Protein AF-A0A660V0S5-F1 (afdb_monomer)

Mean predicted aligned error: 11.93 Å

Nearest PDB structures (foldseek):
  7s5k-assembly1_E  TM=9.923E-01  e=2.636E-01  Myxococcus xanthus
  7s5c-assembly1_E  TM=9.692E-01  e=2.329E-01  Myxococcus xanthus
  7s5c-assembly1_D  TM=9.550E-01  e=3.375E-01  Myxococcus xanthus
  7s5k-assembly1_F  TM=9.621E-01  e=5.201E-01  Myxococcus xanthus
  5n5f-assembly1_B  TM=7.620E-01  e=5.533E-01  Haliangium ochraceum

Foldseek 3Di:
DDDDDDVVSVLVVLLVVLVVLLVVLCVVLVVDPDPVSNVVSNVSSVVSVVVNVVSVVVVVDDDDPDDPDVVVVVVVCVVVVVDDDPPDDPVRVVVSVVVD

pLDDT: mean 82.73, std 14.96, range [53.16, 98.56]

Solvent-accessible surface area (backbone ato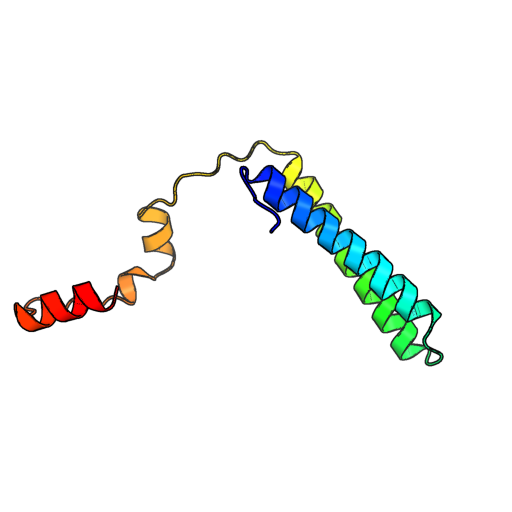ms only — not comparable to full-atom values): 5922 Å² total; per-residue (Å²): 130,92,82,71,89,47,72,64,51,50,51,53,50,50,43,49,51,28,51,52,47,25,54,50,25,50,51,50,29,71,72,48,86,50,68,70,61,20,50,50,25,46,51,52,22,53,50,28,53,52,51,32,52,50,54,54,55,53,71,72,51,92,74,78,84,69,74,91,47,71,64,64,44,49,77,68,46,58,56,74,74,56,82,74,67,99,76,69,48,73,72,53,51,53,53,52,63,70,74,102

Sequence (100 aa):
MVEFYTFEDVLDFAILQEKAAQEFYTKLSGEVLNEVVQLFYRTLAEEELVHEKKLRQLKRHPYELAEPDIEMLKDSGYLDAMPAAPDISLTQAVRYAIKK

Structure (mmCIF, N/CA/C/O backbone):
data_AF-A0A660V0S5-F1
#
_entry.id   AF-A0A660V0S5-F1
#
loop_
_atom_site.group_PDB
_atom_site.id
_atom_site.type_symbol
_atom_site.label_atom_id
_atom_site.label_alt_id
_atom_site.label_comp_id
_atom_site.label_asym_id
_atom_site.label_entity_id
_atom_site.label_seq_id
_atom_site.pdbx_PDB_ins_code
_atom_site.Cartn_x
_atom_site.Cartn_y
_atom_site.Cartn_z
_atom_site.occupancy
_atom_site.B_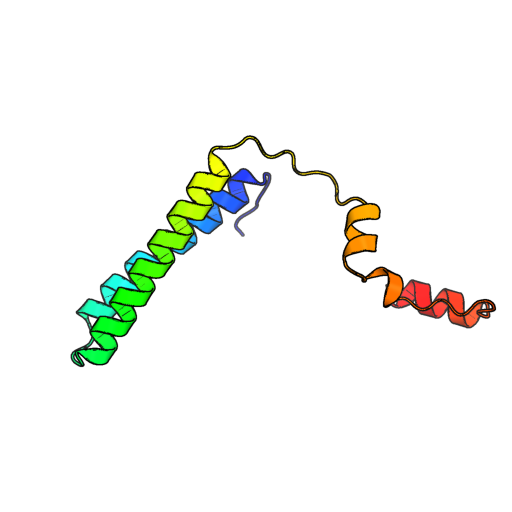iso_or_equiv
_atom_site.auth_seq_id
_atom_site.auth_comp_id
_atom_site.auth_asym_id
_atom_site.auth_atom_id
_atom_site.pdbx_PDB_model_num
ATOM 1 N N . MET A 1 1 ? 2.184 -18.915 -6.271 1.00 55.97 1 MET A N 1
ATOM 2 C CA . MET A 1 1 ? 3.021 -17.698 -6.266 1.00 55.97 1 MET A CA 1
ATOM 3 C C . MET A 1 1 ? 2.406 -16.772 -7.297 1.00 55.97 1 MET A C 1
ATOM 5 O O . MET A 1 1 ? 2.049 -17.279 -8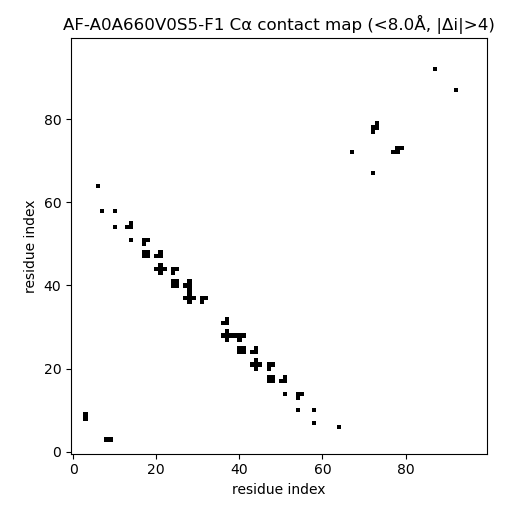.351 1.00 55.97 1 MET A O 1
ATOM 9 N N . VAL A 1 2 ? 2.166 -15.500 -6.977 1.00 68.69 2 VAL A N 1
ATOM 10 C CA . VAL A 1 2 ? 1.775 -14.531 -8.013 1.00 68.69 2 VAL A CA 1
ATOM 11 C C . VAL A 1 2 ? 3.054 -14.211 -8.777 1.00 68.69 2 VAL A C 1
ATOM 13 O O . VAL A 1 2 ? 4.029 -13.792 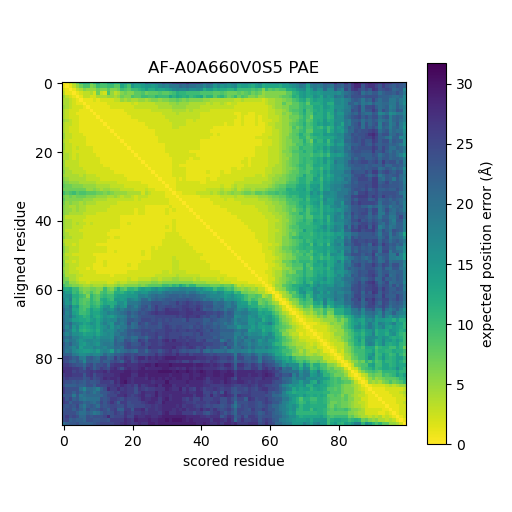-8.158 1.00 68.69 2 VAL A O 1
ATOM 16 N N . GLU A 1 3 ? 3.084 -14.511 -10.070 1.00 77.44 3 GLU A N 1
ATOM 17 C CA . GLU A 1 3 ? 4.203 -14.150 -10.940 1.00 77.44 3 GLU A CA 1
ATOM 18 C C . GLU A 1 3 ? 3.882 -12.826 -11.634 1.00 77.44 3 GLU A C 1
ATOM 20 O O . GLU A 1 3 ? 2.752 -12.612 -12.073 1.00 77.44 3 GLU A O 1
ATOM 25 N N . PHE A 1 4 ? 4.873 -11.937 -11.691 1.00 83.88 4 PHE A N 1
ATOM 26 C CA . PHE A 1 4 ? 4.782 -10.637 -12.347 1.00 83.88 4 PHE A CA 1
ATOM 27 C C . PHE A 1 4 ? 5.660 -10.661 -13.590 1.00 83.88 4 PHE A C 1
ATOM 29 O O . PHE A 1 4 ? 6.855 -10.940 -13.486 1.00 83.88 4 PHE A O 1
ATOM 36 N N . TYR A 1 5 ? 5.084 -10.363 -14.751 1.00 81.00 5 TYR A N 1
ATOM 37 C CA . TYR A 1 5 ? 5.807 -10.340 -16.023 1.00 81.00 5 TYR A CA 1
ATOM 38 C C . TYR A 1 5 ? 6.016 -8.914 -16.532 1.00 81.00 5 TYR A C 1
ATOM 40 O O . TYR A 1 5 ? 6.923 -8.663 -17.324 1.00 81.00 5 TYR A O 1
ATOM 48 N N . THR A 1 6 ? 5.202 -7.971 -16.061 1.00 83.06 6 THR A N 1
ATOM 49 C CA . THR A 1 6 ? 5.247 -6.563 -16.448 1.00 83.06 6 THR A CA 1
ATOM 50 C C . THR A 1 6 ? 5.118 -5.640 -15.237 1.00 83.06 6 THR A C 1
ATOM 52 O O . THR A 1 6 ? 4.643 -6.032 -14.169 1.00 83.06 6 THR A O 1
ATOM 55 N N . PHE A 1 7 ? 5.508 -4.373 -15.403 1.00 83.75 7 PHE A N 1
ATOM 56 C CA . PHE A 1 7 ? 5.240 -3.348 -14.391 1.00 83.75 7 PHE A CA 1
ATOM 57 C C . PHE A 1 7 ? 3.741 -3.155 -14.155 1.00 83.75 7 PHE A C 1
ATOM 59 O O . PHE A 1 7 ? 3.320 -2.913 -13.027 1.00 83.75 7 PHE A O 1
ATOM 66 N N . GLU A 1 8 ? 2.926 -3.299 -15.202 1.00 84.88 8 GLU A N 1
ATOM 67 C CA . GLU A 1 8 ? 1.473 -3.222 -15.079 1.00 84.88 8 GLU A CA 1
ATOM 68 C C . GLU A 1 8 ? 0.923 -4.319 -14.164 1.00 84.88 8 GLU A C 1
ATOM 70 O O . GLU A 1 8 ? 0.057 -4.016 -13.347 1.00 84.88 8 GLU A O 1
ATOM 75 N N . ASP A 1 9 ? 1.476 -5.537 -14.212 1.00 86.75 9 ASP A N 1
ATOM 76 C CA . ASP A 1 9 ? 1.082 -6.626 -13.306 1.00 86.75 9 ASP A CA 1
ATOM 77 C C . ASP A 1 9 ? 1.369 -6.264 -11.841 1.00 86.75 9 ASP A C 1
ATOM 79 O O . ASP A 1 9 ? 0.563 -6.541 -10.949 1.00 86.75 9 ASP A O 1
ATOM 83 N N . VAL A 1 10 ? 2.505 -5.604 -11.586 1.00 90.44 10 VAL A N 1
ATOM 84 C CA . VAL A 1 10 ? 2.871 -5.116 -10.248 1.00 90.44 10 VAL A CA 1
ATOM 85 C C . VAL A 1 10 ? 1.902 -4.027 -9.791 1.00 90.44 10 VAL A C 1
ATOM 87 O O . VAL A 1 10 ? 1.439 -4.059 -8.650 1.00 90.44 10 VAL A O 1
ATOM 90 N N . LEU A 1 11 ? 1.557 -3.082 -10.670 1.00 90.81 11 LEU A N 1
ATOM 91 C CA . LEU A 1 11 ? 0.591 -2.026 -10.358 1.00 90.81 11 LEU A CA 1
ATOM 92 C 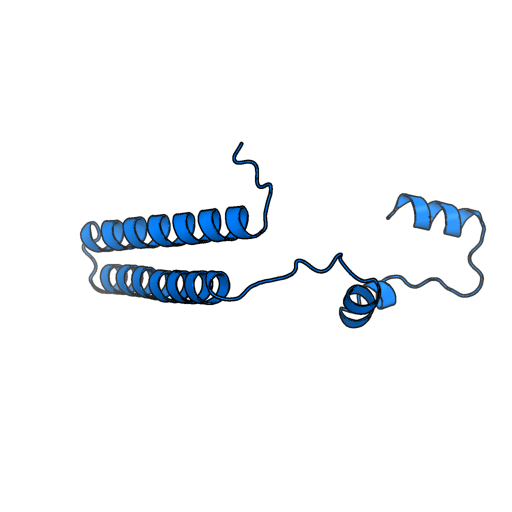C . LEU A 1 11 ? -0.811 -2.581 -10.111 1.00 90.81 11 LEU A C 1
ATOM 94 O O . LEU A 1 11 ? -1.492 -2.116 -9.199 1.00 90.81 11 LEU A O 1
ATOM 98 N N . ASP A 1 12 ? -1.243 -3.578 -10.879 1.00 90.44 12 ASP A N 1
ATOM 99 C CA . ASP A 1 12 ? -2.539 -4.227 -10.685 1.00 90.44 12 ASP A CA 1
ATOM 100 C C . ASP A 1 12 ? -2.611 -4.976 -9.365 1.00 90.44 12 ASP A C 1
ATOM 102 O O . ASP A 1 12 ? -3.611 -4.876 -8.648 1.00 90.44 12 ASP A O 1
ATOM 106 N N . PHE A 1 13 ? -1.534 -5.664 -9.000 1.00 93.44 13 PHE A N 1
ATOM 107 C CA . PHE A 1 13 ? -1.441 -6.301 -7.699 1.00 93.44 13 PHE A CA 1
ATOM 108 C C . PHE A 1 13 ? -1.417 -5.285 -6.558 1.00 93.44 13 PHE A C 1
ATOM 110 O O . PHE A 1 13 ? -2.159 -5.455 -5.594 1.00 93.44 13 PHE A O 1
ATOM 117 N N . ALA A 1 14 ? -0.651 -4.199 -6.678 1.00 94.62 14 ALA A N 1
ATOM 118 C CA . ALA A 1 14 ? -0.648 -3.131 -5.682 1.00 94.62 14 ALA A CA 1
ATOM 119 C C . ALA A 1 14 ? -2.052 -2.524 -5.510 1.00 94.62 14 ALA A C 1
ATOM 121 O O . ALA A 1 14 ? -2.552 -2.441 -4.395 1.00 94.62 14 ALA A O 1
ATOM 122 N N . ILE A 1 15 ? -2.751 -2.211 -6.607 1.00 95.75 15 ILE A N 1
ATOM 123 C CA . ILE A 1 15 ? -4.137 -1.712 -6.574 1.00 95.75 15 ILE A CA 1
ATOM 124 C C . ILE A 1 15 ? -5.082 -2.711 -5.892 1.00 95.75 15 ILE A C 1
ATOM 126 O O . ILE A 1 15 ? -5.994 -2.301 -5.174 1.00 95.75 15 ILE A O 1
ATOM 130 N N . LEU A 1 16 ? -4.904 -4.014 -6.123 1.00 96.38 16 LEU A N 1
ATOM 131 C CA . LEU A 1 16 ? -5.709 -5.044 -5.467 1.00 96.38 16 LEU A CA 1
ATOM 132 C C . LEU A 1 16 ? -5.454 -5.082 -3.955 1.00 96.38 16 LEU A C 1
ATOM 134 O O . LEU A 1 16 ? -6.407 -5.214 -3.188 1.00 96.38 16 LEU A O 1
ATOM 138 N N . GLN A 1 17 ? -4.201 -4.918 -3.532 1.00 97.75 17 GLN A N 1
ATOM 139 C CA . GLN A 1 17 ? -3.833 -4.836 -2.119 1.00 97.75 17 GLN A CA 1
ATOM 140 C C . GLN A 1 17 ? -4.457 -3.606 -1.449 1.00 97.75 17 GLN A C 1
ATOM 142 O O . GLN A 1 17 ? -5.041 -3.754 -0.377 1.00 97.75 17 GLN A O 1
ATOM 147 N N . GLU A 1 18 ? -4.443 -2.438 -2.105 1.00 98.31 18 GLU A N 1
ATOM 148 C CA . GLU A 1 18 ? -5.107 -1.233 -1.579 1.00 98.31 18 GLU A CA 1
ATOM 149 C C . GLU A 1 18 ? -6.611 -1.451 -1.387 1.00 98.31 18 GLU A C 1
ATOM 151 O O . GLU A 1 18 ? -7.184 -1.068 -0.370 1.00 98.31 18 GLU A O 1
ATOM 156 N N . LYS A 1 19 ? -7.275 -2.119 -2.337 1.00 98.19 19 LYS A N 1
ATOM 157 C CA . LYS A 1 19 ? -8.702 -2.455 -2.209 1.00 98.19 19 LYS A CA 1
ATOM 158 C C . LYS A 1 19 ? -8.971 -3.419 -1.059 1.00 98.19 19 LYS A C 1
ATOM 160 O O . LYS A 1 19 ? -9.922 -3.218 -0.308 1.00 98.19 19 LYS A O 1
ATOM 165 N N . ALA A 1 20 ? -8.138 -4.447 -0.911 1.00 98.00 20 ALA A N 1
ATOM 166 C CA . ALA A 1 20 ? -8.255 -5.395 0.190 1.00 98.00 20 ALA A CA 1
ATOM 167 C C . ALA A 1 20 ? -8.068 -4.700 1.550 1.00 98.00 20 ALA A C 1
ATOM 169 O O . ALA A 1 20 ? -8.811 -4.983 2.489 1.00 98.00 20 ALA A O 1
ATOM 170 N N . ALA A 1 21 ? -7.128 -3.755 1.647 1.00 97.94 21 ALA A N 1
ATOM 171 C CA . ALA A 1 21 ? -6.907 -2.951 2.846 1.00 97.94 21 ALA A CA 1
ATOM 172 C C . ALA A 1 21 ? -8.101 -2.028 3.148 1.00 97.94 21 ALA A C 1
ATOM 174 O O . ALA A 1 21 ? -8.590 -2.014 4.279 1.00 97.94 21 ALA A O 1
ATOM 175 N N . GLN A 1 22 ? -8.653 -1.343 2.138 1.00 98.56 22 GLN A N 1
ATOM 176 C CA . GLN A 1 22 ? -9.880 -0.545 2.278 1.00 98.56 22 GLN A CA 1
ATOM 177 C C . GLN A 1 22 ? -11.049 -1.377 2.825 1.00 98.56 22 GLN A C 1
ATOM 179 O O . GLN A 1 22 ? -11.704 -0.963 3.786 1.00 98.56 22 GLN A O 1
ATOM 184 N N . GLU A 1 23 ? -11.309 -2.556 2.249 1.00 98.50 23 GLU A N 1
ATOM 185 C CA . GLU A 1 23 ? -12.364 -3.466 2.716 1.00 98.50 23 GLU A CA 1
ATOM 186 C C . GLU A 1 23 ? -12.109 -3.932 4.154 1.00 98.50 23 GLU A C 1
ATOM 188 O O . GLU A 1 23 ? -13.020 -3.929 4.987 1.00 98.50 23 GLU A O 1
ATOM 193 N N . PHE A 1 24 ? -10.861 -4.286 4.465 1.00 98.31 24 PHE A N 1
ATOM 194 C CA . PHE A 1 24 ? -10.453 -4.745 5.785 1.00 98.31 24 PHE A CA 1
ATOM 195 C C . PHE A 1 24 ? -10.662 -3.672 6.859 1.00 98.31 24 PHE A C 1
ATOM 197 O O . PHE A 1 24 ? -11.323 -3.931 7.867 1.00 98.31 24 PHE A O 1
ATOM 204 N N . TYR A 1 25 ? -10.170 -2.453 6.638 1.00 98.31 25 TYR A N 1
ATOM 205 C CA . TYR A 1 25 ? -10.323 -1.356 7.593 1.00 98.31 25 TYR A CA 1
ATOM 206 C C . TYR A 1 25 ? -11.772 -0.886 7.710 1.00 98.31 25 TYR A C 1
ATOM 208 O O . TYR A 1 25 ? -12.250 -0.632 8.818 1.00 98.31 25 TYR A O 1
ATOM 216 N N . THR A 1 26 ? -12.519 -0.866 6.604 1.00 97.88 26 THR A N 1
ATOM 217 C CA . THR A 1 26 ? -13.960 -0.579 6.638 1.00 97.88 26 THR A CA 1
ATOM 218 C C . THR A 1 26 ? -14.693 -1.589 7.515 1.00 97.88 26 THR A C 1
ATOM 220 O O . THR A 1 26 ? -15.470 -1.191 8.388 1.00 97.88 26 THR A O 1
ATOM 223 N N . LYS A 1 27 ? -14.407 -2.887 7.350 1.00 98.44 27 LYS A N 1
ATOM 224 C CA . LYS A 1 27 ? -14.983 -3.951 8.177 1.00 98.44 27 LYS A CA 1
ATOM 225 C C . LYS A 1 27 ? -14.622 -3.780 9.654 1.00 98.44 27 LYS A C 1
ATOM 227 O O . LYS A 1 27 ? -15.525 -3.762 10.487 1.00 98.44 27 LYS A O 1
ATOM 232 N N . LEU A 1 28 ? -13.342 -3.581 9.978 1.00 97.94 28 LEU A N 1
ATOM 233 C CA . LEU A 1 28 ? -12.899 -3.375 11.363 1.00 97.94 28 LEU A CA 1
ATOM 234 C C . LEU A 1 28 ? -13.578 -2.165 12.013 1.00 97.94 28 LEU A C 1
ATOM 236 O O . LEU A 1 28 ? -13.989 -2.243 13.169 1.00 97.94 28 LEU A O 1
ATOM 240 N N . SER A 1 29 ? -13.778 -1.076 11.267 1.00 97.69 29 SER A N 1
ATOM 241 C CA . SER A 1 29 ? -14.489 0.106 11.769 1.00 97.69 29 SER A CA 1
ATOM 242 C C . SER A 1 29 ? -15.950 -0.179 12.160 1.00 97.69 29 SER A C 1
ATOM 244 O O . SER A 1 29 ? -16.511 0.540 12.987 1.00 97.69 29 SER A O 1
ATOM 246 N N . GLY A 1 30 ? -16.577 -1.208 11.578 1.00 97.12 30 GLY A N 1
ATOM 247 C CA . GLY A 1 30 ? 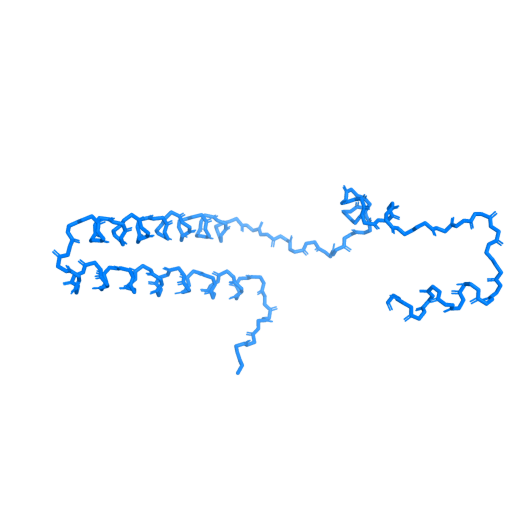-17.933 -1.650 11.914 1.00 97.12 30 GLY A CA 1
ATOM 248 C C . GLY A 1 30 ? -18.000 -2.661 13.062 1.00 97.12 30 GLY A C 1
ATOM 249 O O . GLY A 1 30 ? -19.060 -2.822 13.661 1.00 97.12 30 GLY A O 1
ATOM 250 N N . GLU A 1 31 ? -16.891 -3.332 13.378 1.00 97.25 31 GLU A N 1
ATOM 251 C CA . GLU A 1 31 ? -16.817 -4.359 14.428 1.00 97.25 31 GLU A CA 1
ATOM 252 C C . GLU A 1 31 ? -16.395 -3.792 15.793 1.00 97.25 31 GLU A C 1
ATOM 254 O O . GLU A 1 31 ? -16.689 -4.385 16.833 1.00 97.25 31 GLU A O 1
ATOM 259 N N . VAL A 1 32 ? -15.721 -2.639 15.818 1.00 96.12 32 VAL A N 1
ATOM 260 C CA . VAL A 1 32 ? -15.264 -2.005 17.062 1.00 96.12 32 VAL A CA 1
ATOM 261 C C . VAL A 1 32 ? -16.330 -1.115 17.703 1.00 96.12 32 VAL A C 1
ATOM 263 O O . VAL A 1 32 ? -17.002 -0.333 17.039 1.00 96.12 32 VAL A O 1
ATOM 266 N N . LEU A 1 33 ? -16.444 -1.199 19.033 1.00 94.81 33 LEU A N 1
ATOM 267 C CA . LEU A 1 33 ? -17.401 -0.409 19.824 1.00 94.81 33 LEU A CA 1
ATOM 268 C C . LEU A 1 33 ? -16.862 0.966 20.240 1.00 94.81 33 LEU A C 1
ATOM 270 O O . LEU A 1 33 ? -17.634 1.870 20.544 1.00 94.81 33 LEU A O 1
ATOM 274 N N . ASN A 1 34 ? -15.539 1.117 20.321 1.00 98.25 34 ASN A N 1
ATOM 275 C CA . ASN A 1 34 ? -14.921 2.370 20.735 1.00 98.25 34 ASN A CA 1
ATOM 276 C C . ASN A 1 34 ? -14.892 3.360 19.559 1.00 98.25 34 ASN A C 1
ATOM 278 O O . ASN A 1 34 ? -14.278 3.077 18.532 1.00 98.25 34 ASN A O 1
ATOM 282 N N . GLU A 1 35 ? -15.500 4.532 19.739 1.00 97.31 35 GLU A N 1
ATOM 283 C CA . GLU A 1 35 ? -15.649 5.550 18.689 1.00 97.31 35 GLU A CA 1
ATOM 284 C C . GLU A 1 35 ? -14.309 6.086 18.156 1.00 97.31 35 GLU A C 1
ATOM 286 O O . GLU A 1 35 ? -14.175 6.343 16.961 1.00 97.31 35 GLU A O 1
ATOM 291 N N . VAL A 1 36 ? -13.286 6.206 19.010 1.00 98.00 36 VAL A N 1
ATOM 292 C CA . VAL A 1 36 ? -11.948 6.664 18.596 1.00 98.00 36 VAL A CA 1
ATOM 293 C C . VAL A 1 36 ? -11.281 5.623 17.702 1.00 98.00 36 VAL A C 1
ATOM 295 O O . VAL A 1 36 ? -10.707 5.961 16.670 1.00 98.00 36 VAL A O 1
ATOM 298 N N . VAL A 1 37 ? -11.391 4.345 18.069 1.00 97.81 37 VAL A N 1
ATOM 299 C CA . VAL A 1 37 ? -10.849 3.236 17.271 1.00 97.81 37 VAL A CA 1
ATOM 300 C C . VAL A 1 37 ? -11.624 3.079 15.960 1.00 97.81 37 VAL A C 1
ATOM 302 O O . VAL A 1 37 ? -11.025 2.835 14.914 1.00 97.81 37 VAL A O 1
ATOM 305 N N . GLN A 1 38 ? -12.945 3.279 15.984 1.00 98.06 38 GLN A N 1
ATOM 306 C CA . GLN A 1 38 ? -13.760 3.313 14.771 1.00 98.06 38 GLN A CA 1
ATOM 307 C C . GLN A 1 38 ? -13.291 4.418 13.819 1.00 98.06 38 GLN A C 1
ATOM 309 O O . GLN A 1 38 ? -13.111 4.154 12.630 1.00 98.06 38 GLN A O 1
ATOM 314 N N . LEU A 1 39 ? -13.091 5.638 14.327 1.00 97.69 39 LEU A N 1
ATOM 315 C CA . LEU A 1 39 ? -12.605 6.760 13.526 1.00 97.69 39 LEU A CA 1
ATOM 316 C C . LEU A 1 39 ? -11.221 6.464 12.943 1.00 97.69 39 LEU A C 1
ATOM 318 O O . LEU A 1 39 ? -11.014 6.681 11.755 1.00 97.69 39 LEU A O 1
ATOM 322 N N . PHE A 1 40 ? -10.317 5.900 13.744 1.00 98.31 40 PHE A N 1
ATOM 323 C CA . PHE A 1 40 ? -8.986 5.505 13.290 1.00 98.31 40 PHE A CA 1
ATOM 324 C C . PHE A 1 40 ? -9.040 4.552 12.086 1.00 98.31 40 PHE A C 1
ATOM 326 O O . PHE A 1 40 ? -8.414 4.823 11.065 1.00 98.31 40 PHE A O 1
ATOM 333 N N . TYR A 1 41 ? -9.842 3.484 12.150 1.00 98.31 41 TYR A N 1
ATOM 334 C CA . TYR A 1 41 ? -9.980 2.566 11.014 1.00 98.31 41 TYR A CA 1
ATOM 335 C C . TYR A 1 41 ? -10.637 3.211 9.789 1.00 98.31 41 TYR A C 1
ATOM 337 O O . TYR A 1 41 ? -10.270 2.880 8.663 1.00 98.31 41 TYR A O 1
ATOM 345 N N . ARG A 1 42 ? -11.568 4.154 9.975 1.00 98.12 42 ARG A N 1
ATOM 346 C CA . ARG A 1 42 ? -12.125 4.922 8.848 1.00 98.12 42 ARG A CA 1
ATOM 347 C C . ARG A 1 42 ? -11.060 5.781 8.175 1.00 98.12 42 ARG A C 1
ATOM 349 O O . ARG A 1 42 ? -10.992 5.779 6.952 1.00 98.12 42 ARG A O 1
ATOM 356 N N . THR A 1 43 ? -10.206 6.445 8.952 1.00 98.00 43 THR A N 1
ATOM 357 C CA . THR A 1 43 ? -9.080 7.220 8.415 1.00 98.00 43 THR A CA 1
ATOM 358 C C . THR A 1 43 ? -8.126 6.336 7.616 1.00 98.00 43 THR A C 1
ATOM 360 O O . THR A 1 43 ? -7.768 6.709 6.505 1.00 98.00 43 THR A O 1
ATOM 363 N N . LEU A 1 44 ? -7.784 5.140 8.110 1.00 98.00 44 LEU A N 1
ATOM 364 C CA . LEU A 1 44 ? -6.943 4.207 7.350 1.00 98.00 44 LEU A CA 1
ATOM 365 C C . LEU A 1 44 ? -7.593 3.806 6.018 1.00 98.00 44 LEU A C 1
ATOM 367 O O . LEU A 1 44 ? -6.946 3.862 4.981 1.00 98.00 44 LEU A O 1
ATOM 371 N N . ALA A 1 45 ? -8.887 3.471 6.008 1.00 97.75 45 ALA A N 1
ATOM 372 C CA . ALA A 1 45 ? -9.589 3.156 4.761 1.00 97.75 45 ALA A CA 1
ATOM 373 C C . ALA A 1 45 ? -9.568 4.331 3.756 1.00 97.75 45 ALA A C 1
ATOM 375 O O . ALA A 1 45 ? -9.446 4.118 2.549 1.00 97.75 45 ALA A O 1
ATOM 376 N N . GLU A 1 46 ? -9.666 5.573 4.235 1.00 98.12 46 GLU A N 1
ATOM 377 C CA . GLU A 1 46 ? -9.557 6.772 3.395 1.00 98.12 46 GLU A CA 1
ATOM 378 C C . GLU A 1 46 ? -8.136 6.987 2.846 1.00 98.12 46 GLU A C 1
ATOM 380 O O . GLU A 1 46 ? -7.988 7.399 1.692 1.00 98.12 46 GLU A O 1
ATOM 385 N N . GLU A 1 47 ? -7.097 6.684 3.628 1.00 98.12 47 GLU A N 1
ATOM 386 C CA . GLU A 1 47 ? -5.698 6.737 3.184 1.00 98.12 47 GLU A CA 1
ATOM 387 C C . GLU A 1 47 ? -5.428 5.738 2.052 1.00 98.12 47 GLU A C 1
ATOM 389 O O . GLU A 1 47 ? -4.897 6.126 1.006 1.00 98.12 47 GLU A O 1
ATOM 394 N N . GLU A 1 48 ? -5.899 4.496 2.181 1.00 98.06 48 GLU A N 1
ATOM 395 C CA . GLU A 1 48 ? -5.726 3.482 1.132 1.00 98.06 48 GLU A CA 1
ATOM 396 C C . GLU A 1 48 ? -6.492 3.837 -0.154 1.00 98.06 48 GLU A C 1
ATOM 398 O O . GLU A 1 48 ? -6.033 3.564 -1.266 1.00 98.06 48 GLU A O 1
ATOM 403 N N . LEU A 1 49 ? -7.621 4.552 -0.055 1.00 97.75 49 LEU A N 1
ATOM 404 C CA . LEU A 1 49 ? -8.298 5.110 -1.232 1.00 97.75 49 LEU A CA 1
ATOM 405 C C . LEU A 1 49 ? -7.437 6.173 -1.942 1.00 97.75 49 LEU A C 1
ATOM 407 O O . LEU A 1 49 ? -7.475 6.301 -3.173 1.00 97.75 49 LEU A O 1
ATOM 411 N N . VAL A 1 50 ? -6.666 6.968 -1.194 1.00 97.81 50 VAL A N 1
ATOM 412 C CA . VAL A 1 50 ? -5.708 7.925 -1.770 1.00 97.81 50 VAL A CA 1
ATOM 413 C C . VAL A 1 50 ? -4.549 7.184 -2.440 1.00 97.81 50 VAL A C 1
ATOM 415 O O . VAL A 1 50 ? -4.151 7.574 -3.544 1.00 97.81 50 VAL A O 1
ATOM 418 N N . HIS A 1 51 ? -4.032 6.116 -1.831 1.00 97.12 51 HIS A N 1
ATOM 419 C CA . HIS A 1 51 ? -3.001 5.264 -2.429 1.00 97.12 51 HIS A CA 1
ATOM 420 C C . HIS A 1 51 ? -3.486 4.612 -3.726 1.00 97.12 51 HIS A C 1
ATOM 422 O O . HIS A 1 51 ? -2.830 4.752 -4.763 1.00 97.12 51 HIS A O 1
ATOM 428 N N . GLU A 1 52 ? -4.691 4.037 -3.731 1.00 97.44 52 GLU A N 1
ATOM 429 C CA . GLU A 1 52 ? -5.303 3.465 -4.932 1.00 97.44 52 GLU A CA 1
ATOM 430 C C . GLU A 1 52 ? -5.387 4.501 -6.063 1.00 97.44 52 GLU A C 1
ATOM 432 O O . GLU A 1 52 ? -5.017 4.221 -7.207 1.00 97.44 52 GLU A O 1
ATOM 437 N N . LYS A 1 53 ? -5.844 5.726 -5.766 1.00 96.56 53 LYS A N 1
ATOM 438 C CA . LYS A 1 53 ? -5.932 6.804 -6.765 1.00 96.56 53 LYS A CA 1
ATOM 439 C C . LYS A 1 53 ? -4.568 7.150 -7.355 1.00 96.56 53 LYS A C 1
ATOM 441 O O . LYS A 1 53 ? -4.482 7.332 -8.570 1.00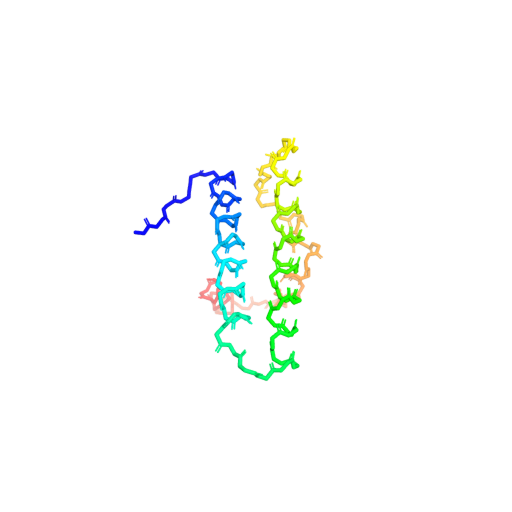 96.56 53 LYS A O 1
ATOM 446 N N . LYS A 1 54 ? -3.517 7.216 -6.531 1.00 94.38 54 LYS A N 1
ATOM 447 C CA . LYS A 1 54 ? -2.141 7.473 -6.989 1.00 94.38 54 LYS A CA 1
ATOM 448 C C . LYS A 1 54 ? -1.644 6.353 -7.902 1.00 94.38 54 LYS A C 1
ATOM 450 O O . LYS A 1 54 ? -1.141 6.647 -8.982 1.00 94.38 54 LYS A O 1
ATOM 455 N N . LEU A 1 55 ? -1.855 5.090 -7.533 1.00 94.62 55 LEU A N 1
ATOM 456 C CA . LEU A 1 55 ? -1.482 3.937 -8.363 1.00 94.62 55 LEU A CA 1
ATOM 457 C C . LEU A 1 55 ? -2.250 3.912 -9.692 1.00 94.62 55 LEU A C 1
ATOM 459 O O . LEU A 1 55 ? -1.671 3.659 -10.746 1.00 94.62 55 LEU A O 1
ATOM 463 N N . ARG A 1 56 ? -3.546 4.244 -9.679 1.00 93.38 56 ARG A N 1
ATOM 464 C CA . ARG A 1 56 ? -4.354 4.376 -10.904 1.00 93.38 56 ARG A CA 1
ATOM 465 C C . ARG A 1 56 ? -3.904 5.529 -11.787 1.00 93.38 56 ARG A C 1
ATOM 467 O O . ARG A 1 56 ? -3.979 5.411 -13.006 1.00 93.38 56 ARG A O 1
ATOM 474 N N . GLN A 1 57 ? -3.505 6.649 -11.191 1.00 90.88 57 GLN A N 1
ATOM 475 C CA . GLN A 1 57 ? -2.946 7.774 -11.931 1.00 90.88 57 GLN A CA 1
ATOM 476 C C . GLN A 1 57 ? -1.622 7.377 -12.573 1.00 90.88 57 GLN A C 1
ATOM 478 O O . GLN A 1 57 ? -1.432 7.672 -13.749 1.00 90.88 57 GLN A O 1
ATOM 483 N N . LEU A 1 58 ? -0.773 6.661 -11.830 1.00 87.81 58 LEU A N 1
ATOM 484 C CA . LEU A 1 58 ? 0.444 6.072 -12.362 1.00 87.81 58 LEU A CA 1
ATOM 485 C C . LEU A 1 58 ? 0.080 5.193 -13.561 1.00 87.81 58 LEU A C 1
ATOM 487 O O . LEU A 1 58 ? 0.461 5.522 -14.659 1.00 87.81 58 LEU A O 1
ATOM 491 N N . LYS A 1 59 ? -0.829 4.224 -13.455 1.00 85.94 59 LYS A N 1
ATOM 492 C CA . LYS A 1 59 ? -1.198 3.350 -14.590 1.00 85.94 59 LYS A CA 1
ATOM 493 C C . LYS A 1 59 ? -1.690 4.062 -15.879 1.00 85.94 59 LYS A C 1
ATOM 495 O O . LYS A 1 59 ? -1.745 3.444 -16.934 1.00 85.94 59 LYS A O 1
ATOM 500 N N . ARG A 1 60 ? -2.082 5.344 -15.836 1.00 82.31 60 ARG A N 1
ATOM 501 C CA . ARG A 1 60 ? -2.573 6.095 -17.015 1.00 82.31 60 ARG A CA 1
ATOM 502 C C . ARG A 1 60 ? -1.479 6.644 -17.924 1.00 82.31 60 ARG A C 1
ATOM 504 O O . ARG A 1 60 ? -1.796 7.029 -19.049 1.00 82.31 60 ARG A O 1
ATOM 511 N N . HIS A 1 61 ? -0.243 6.744 -17.451 1.00 75.81 61 HIS A N 1
ATOM 512 C CA . HIS A 1 61 ? 0.861 7.201 -18.288 1.00 75.81 61 HIS A CA 1
ATOM 513 C C . HIS A 1 61 ? 1.629 5.990 -18.837 1.00 75.81 61 HIS A C 1
ATOM 515 O O . HIS A 1 61 ? 1.735 4.980 -18.149 1.00 75.81 61 HIS A O 1
ATOM 521 N N . PRO A 1 62 ? 2.144 6.042 -20.074 1.00 66.25 62 PRO A N 1
ATOM 522 C CA . PRO A 1 62 ? 3.095 5.040 -20.532 1.00 66.25 62 PRO A CA 1
ATOM 523 C C . PRO A 1 62 ? 4.379 5.177 -19.703 1.00 66.25 62 PRO A C 1
ATOM 525 O O . PRO A 1 62 ? 4.988 6.247 -19.679 1.00 66.25 62 PRO A O 1
ATOM 528 N N . TYR A 1 63 ? 4.761 4.109 -19.003 1.00 67.25 63 TYR A N 1
ATOM 529 C CA . TYR A 1 63 ? 6.055 4.009 -18.327 1.00 67.25 63 TYR A CA 1
ATOM 530 C C . TYR A 1 63 ? 6.930 3.085 -19.144 1.00 67.25 63 TYR A C 1
ATOM 532 O O . TYR A 1 63 ? 6.589 1.922 -19.357 1.00 67.25 63 TYR A O 1
ATOM 540 N N . GLU A 1 64 ? 8.077 3.594 -19.564 1.00 61.31 64 GLU A N 1
ATOM 541 C CA . GLU A 1 64 ? 9.179 2.726 -19.928 1.00 61.31 64 GLU A CA 1
ATOM 542 C C . GLU A 1 64 ? 9.880 2.357 -18.625 1.00 61.31 64 GLU A C 1
ATOM 544 O O . GLU A 1 64 ? 10.396 3.222 -17.912 1.00 61.31 64 GLU A O 1
ATOM 549 N N . LEU A 1 65 ? 9.850 1.069 -18.280 1.00 58.84 65 LEU A N 1
ATOM 550 C CA . LEU A 1 65 ? 10.830 0.533 -17.350 1.00 58.84 65 LEU A CA 1
ATOM 551 C C . LEU A 1 65 ? 12.193 0.757 -18.007 1.00 58.84 65 LEU A C 1
ATOM 553 O O . LEU A 1 65 ? 12.577 0.015 -18.909 1.00 58.84 65 LEU A O 1
ATOM 557 N N . ALA A 1 66 ? 12.891 1.814 -17.604 1.00 59.72 66 ALA A N 1
ATOM 558 C CA . ALA A 1 66 ? 14.292 1.941 -17.943 1.00 59.72 66 ALA A CA 1
ATOM 559 C C . ALA A 1 66 ? 15.017 0.753 -17.304 1.00 59.72 66 ALA A C 1
ATOM 561 O O . ALA A 1 66 ? 14.771 0.425 -16.138 1.00 59.72 66 ALA A O 1
ATOM 562 N N . GLU A 1 67 ? 15.899 0.104 -18.064 1.00 63.69 67 GLU A N 1
ATOM 563 C CA . GLU A 1 67 ? 16.884 -0.772 -17.440 1.00 63.69 67 GLU A CA 1
ATOM 564 C C . GLU A 1 67 ? 17.582 0.021 -16.325 1.00 63.69 67 GLU A C 1
ATOM 566 O O . GLU A 1 67 ? 17.867 1.208 -16.526 1.00 63.69 67 GLU A O 1
ATOM 571 N N . PRO A 1 68 ? 17.821 -0.585 -15.149 1.00 61.56 68 PRO A N 1
ATOM 572 C CA . PRO A 1 68 ? 18.543 0.083 -14.080 1.00 61.56 68 PRO A CA 1
ATOM 573 C C . PRO A 1 68 ? 19.877 0.612 -14.620 1.00 61.56 68 PRO A C 1
ATOM 575 O O . PRO A 1 68 ? 20.781 -0.162 -14.930 1.00 61.56 68 PRO A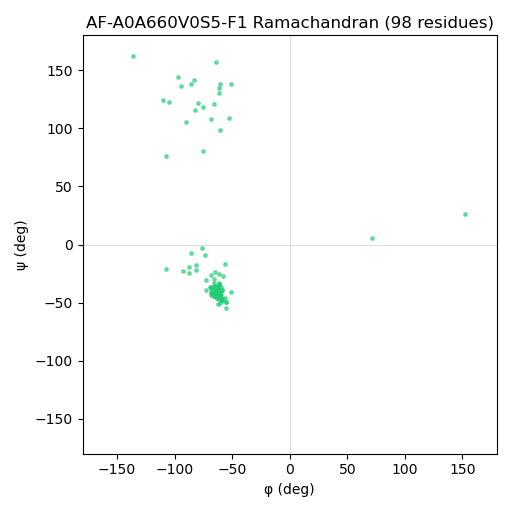 O 1
ATOM 578 N N . ASP A 1 69 ? 19.989 1.931 -14.761 1.00 71.25 69 ASP A N 1
ATOM 579 C CA . ASP A 1 69 ? 21.200 2.566 -15.270 1.00 71.25 69 ASP A CA 1
ATOM 580 C C . ASP A 1 69 ? 22.209 2.737 -14.128 1.00 71.25 69 ASP A C 1
ATOM 582 O O . ASP A 1 69 ? 21.870 3.081 -12.990 1.00 71.25 69 ASP A O 1
ATOM 586 N N . ILE A 1 70 ? 23.482 2.523 -14.449 1.00 71.00 70 ILE A N 1
ATOM 587 C CA . ILE A 1 70 ? 24.608 2.763 -13.555 1.00 71.00 70 ILE A CA 1
ATOM 588 C C . ILE A 1 70 ? 24.651 4.227 -13.091 1.00 71.00 70 ILE A C 1
ATOM 590 O O . ILE A 1 70 ? 25.143 4.491 -11.995 1.00 71.00 70 ILE A O 1
ATOM 594 N N . GLU A 1 71 ? 24.111 5.163 -13.882 1.00 71.75 71 GLU A N 1
ATOM 595 C CA . GLU A 1 71 ? 23.953 6.570 -13.490 1.00 71.75 71 GLU A CA 1
ATOM 596 C C . GLU A 1 71 ? 22.923 6.757 -12.365 1.00 71.75 71 GLU A C 1
ATOM 598 O O . GLU A 1 71 ? 23.223 7.417 -11.373 1.00 71.75 71 GLU A O 1
ATOM 603 N N . MET A 1 72 ? 21.771 6.075 -12.408 1.00 68.69 72 MET A N 1
ATOM 604 C CA . MET A 1 72 ? 20.822 6.092 -11.280 1.00 68.69 72 MET A CA 1
ATOM 605 C C . MET A 1 72 ? 21.438 5.512 -9.999 1.00 68.69 72 MET A C 1
ATOM 607 O O . MET A 1 72 ? 21.158 5.978 -8.892 1.00 68.69 72 MET A O 1
ATOM 611 N N . LEU A 1 73 ? 22.298 4.498 -10.132 1.00 70.56 73 LEU A N 1
ATOM 612 C CA . LEU A 1 73 ? 22.997 3.912 -8.989 1.00 70.56 73 LEU A CA 1
ATOM 613 C C . LEU A 1 73 ? 24.040 4.873 -8.395 1.00 70.56 73 LEU A C 1
ATOM 615 O O . LEU A 1 73 ? 24.187 4.916 -7.171 1.00 70.56 73 LEU A O 1
ATOM 619 N N . LYS A 1 74 ? 24.738 5.654 -9.231 1.00 72.44 74 LYS A N 1
ATOM 620 C CA . LYS A 1 74 ? 25.666 6.708 -8.785 1.00 72.44 74 LYS A CA 1
ATOM 621 C C . LYS A 1 74 ? 24.943 7.758 -7.946 1.00 72.44 74 LYS A C 1
ATOM 623 O O . LYS A 1 74 ? 25.384 8.039 -6.835 1.00 72.44 74 LYS A O 1
ATOM 628 N N . ASP A 1 75 ? 23.799 8.244 -8.420 1.00 72.94 75 ASP A N 1
ATOM 629 C CA . ASP A 1 75 ? 23.024 9.290 -7.738 1.00 72.94 75 ASP A CA 1
ATOM 630 C C . ASP A 1 75 ? 22.461 8.846 -6.377 1.00 72.94 75 ASP A C 1
ATOM 632 O O . ASP A 1 75 ? 22.220 9.669 -5.495 1.00 72.94 75 ASP A O 1
ATOM 636 N N . SER A 1 76 ? 22.287 7.538 -6.164 1.00 73.06 76 SER A N 1
ATOM 637 C CA . SER A 1 76 ? 21.836 6.985 -4.879 1.00 73.06 76 SER A CA 1
ATOM 638 C C . SER A 1 76 ? 22.898 7.007 -3.766 1.00 73.06 76 SER A C 1
ATOM 640 O O . SER A 1 76 ? 22.588 6.675 -2.620 1.00 73.06 76 SER A O 1
ATOM 642 N N . GLY A 1 77 ? 24.158 7.330 -4.088 1.00 67.88 77 GLY A N 1
ATOM 643 C CA . GLY A 1 77 ? 25.294 7.243 -3.159 1.00 67.88 77 GLY A CA 1
ATOM 644 C C . GLY A 1 77 ? 25.731 5.806 -2.836 1.00 67.88 77 GLY A C 1
ATOM 645 O O . GLY A 1 77 ? 26.619 5.587 -2.012 1.00 67.88 77 GLY A O 1
ATOM 646 N N . TYR A 1 78 ? 25.139 4.798 -3.487 1.00 70.56 78 TYR A N 1
ATOM 647 C CA . TYR A 1 78 ? 25.474 3.386 -3.281 1.00 70.56 78 TYR A CA 1
ATOM 648 C C . TYR A 1 78 ? 26.928 3.066 -3.649 1.00 70.56 78 TYR A C 1
ATOM 650 O O . TYR A 1 78 ? 27.582 2.262 -2.984 1.00 70.56 78 TYR A O 1
ATOM 658 N N . LEU A 1 79 ? 27.455 3.708 -4.695 1.00 65.25 79 LEU A N 1
ATOM 659 C CA . LEU A 1 79 ? 28.847 3.519 -5.104 1.00 65.25 79 LEU A CA 1
ATOM 660 C C . LEU A 1 79 ? 29.831 4.194 -4.142 1.00 65.25 79 LEU A C 1
ATOM 662 O O . LEU A 1 79 ? 30.909 3.651 -3.911 1.00 65.25 79 LEU A O 1
ATOM 666 N N . ASP A 1 80 ? 29.437 5.298 -3.508 1.00 68.94 80 ASP A N 1
ATOM 667 C CA . ASP A 1 80 ? 30.250 5.972 -2.488 1.00 68.94 80 ASP A CA 1
ATOM 668 C C . ASP A 1 80 ? 30.368 5.132 -1.206 1.00 68.94 80 ASP A C 1
ATOM 670 O O . ASP A 1 80 ? 31.362 5.206 -0.482 1.00 68.94 80 ASP A O 1
ATOM 674 N N . ALA A 1 81 ? 29.383 4.263 -0.954 1.00 64.25 81 ALA A N 1
ATOM 675 C CA . ALA A 1 81 ? 29.409 3.276 0.122 1.00 64.25 81 ALA A CA 1
ATOM 676 C C . ALA A 1 81 ? 30.301 2.051 -0.178 1.00 64.25 81 ALA A C 1
ATOM 678 O O . ALA A 1 81 ? 30.466 1.188 0.690 1.00 64.25 81 ALA A O 1
ATOM 679 N N . MET A 1 82 ? 30.905 1.966 -1.372 1.00 61.88 82 MET A N 1
ATOM 680 C CA . MET A 1 82 ? 31.881 0.940 -1.755 1.00 61.88 82 MET A CA 1
ATOM 681 C C . MET A 1 82 ? 33.302 1.527 -1.829 1.00 61.88 82 MET A C 1
ATOM 683 O O . MET A 1 82 ? 33.832 1.732 -2.923 1.00 61.88 82 MET A O 1
ATOM 687 N N . PRO A 1 83 ? 33.976 1.781 -0.691 1.00 57.75 83 PRO A N 1
ATOM 688 C CA . PRO A 1 83 ? 35.326 2.321 -0.708 1.00 57.75 83 PRO A CA 1
ATOM 689 C C . PRO A 1 83 ? 36.316 1.282 -1.252 1.00 57.75 83 PRO A C 1
ATOM 691 O O . PRO A 1 83 ? 36.679 0.318 -0.574 1.00 57.75 83 PRO A O 1
ATOM 694 N N . ALA A 1 84 ? 36.805 1.499 -2.471 1.00 57.94 84 ALA A N 1
ATOM 695 C CA . ALA A 1 84 ? 38.034 0.880 -2.947 1.00 57.94 84 ALA A CA 1
ATOM 696 C C . ALA A 1 84 ? 39.197 1.816 -2.595 1.00 57.94 84 ALA A C 1
ATOM 698 O O . ALA A 1 84 ? 39.361 2.872 -3.203 1.00 57.94 84 ALA A O 1
ATOM 699 N N . ALA A 1 85 ? 39.992 1.455 -1.585 1.00 58.44 85 ALA A N 1
ATOM 700 C CA . ALA A 1 85 ? 41.236 2.169 -1.311 1.00 58.44 85 ALA A CA 1
ATOM 701 C C . ALA A 1 85 ? 42.173 2.070 -2.539 1.00 58.44 85 ALA A C 1
ATOM 703 O O . ALA A 1 85 ? 42.246 0.999 -3.159 1.00 58.44 85 ALA A O 1
ATOM 704 N N . PRO A 1 86 ? 42.862 3.156 -2.931 1.00 54.50 86 PRO A N 1
ATOM 705 C CA . PRO A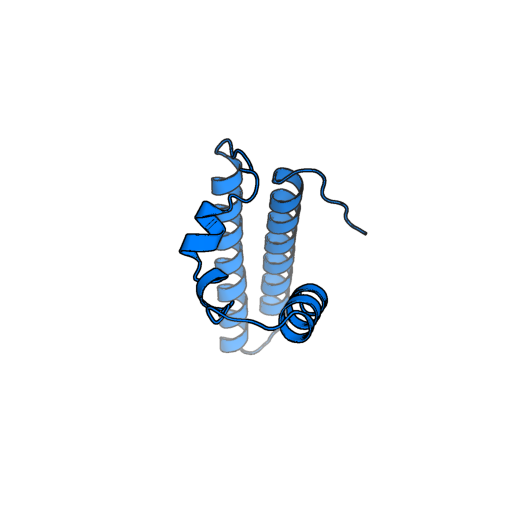 1 86 ? 43.766 3.137 -4.074 1.00 54.50 86 PRO A CA 1
ATOM 706 C C . PRO A 1 86 ? 45.075 2.413 -3.724 1.00 54.50 86 PRO A C 1
ATOM 708 O O . PRO A 1 86 ? 46.048 3.089 -3.434 1.00 54.50 86 PRO A O 1
ATOM 711 N N . ASP A 1 87 ? 45.074 1.069 -3.745 1.00 63.62 87 ASP A N 1
ATOM 712 C CA . ASP A 1 87 ? 46.228 0.146 -3.535 1.00 63.62 87 ASP A CA 1
ATOM 713 C C . ASP A 1 87 ? 45.825 -1.239 -2.967 1.00 63.62 87 ASP A C 1
ATOM 715 O O . ASP A 1 87 ? 46.619 -1.921 -2.312 1.00 63.62 87 ASP A O 1
ATOM 719 N N . ILE A 1 88 ? 44.594 -1.707 -3.201 1.00 69.19 88 ILE A N 1
ATOM 720 C CA . ILE A 1 88 ? 44.132 -2.969 -2.607 1.00 69.19 88 ILE A CA 1
ATOM 721 C C . ILE A 1 88 ? 44.977 -4.169 -3.071 1.00 69.19 88 ILE A C 1
ATOM 723 O O . ILE A 1 88 ? 45.191 -4.402 -4.260 1.00 69.19 88 ILE A O 1
ATOM 727 N N . SER A 1 89 ? 45.438 -4.976 -2.115 1.00 75.88 89 SER A N 1
ATOM 728 C CA . SER A 1 89 ? 46.131 -6.234 -2.413 1.00 75.88 89 SER A CA 1
ATOM 729 C C . SER A 1 89 ? 45.201 -7.225 -3.124 1.00 75.88 89 SER A C 1
ATOM 731 O O . SER A 1 89 ? 43.981 -7.188 -2.945 1.00 75.88 89 SER A O 1
ATOM 733 N N . LEU A 1 90 ? 45.766 -8.183 -3.868 1.00 74.12 90 LEU A N 1
ATOM 734 C CA . LEU A 1 90 ? 45.003 -9.238 -4.555 1.00 74.12 90 LEU A CA 1
ATOM 735 C C . LEU A 1 90 ? 44.016 -9.955 -3.612 1.00 74.12 90 LEU A C 1
ATOM 737 O O . LEU A 1 90 ? 42.863 -10.195 -3.962 1.00 74.12 90 LEU A O 1
ATOM 741 N N . THR A 1 91 ? 44.437 -10.227 -2.376 1.00 73.75 91 THR A N 1
ATOM 742 C CA . THR A 1 91 ? 43.600 -10.852 -1.342 1.00 73.75 91 THR A CA 1
ATOM 743 C C . THR A 1 91 ? 42.428 -9.962 -0.915 1.00 73.75 91 THR A C 1
ATOM 745 O O . THR A 1 91 ? 41.338 -10.464 -0.638 1.00 73.75 91 THR A O 1
ATOM 748 N N . GLN A 1 92 ? 42.621 -8.642 -0.861 1.00 68.44 92 GLN A N 1
ATOM 749 C CA . GLN A 1 92 ? 41.546 -7.686 -0.576 1.00 68.44 92 GLN A CA 1
ATOM 750 C C . GLN A 1 92 ? 40.590 -7.551 -1.767 1.00 68.44 92 GLN A C 1
ATOM 752 O O . GLN A 1 92 ? 39.380 -7.537 -1.553 1.00 68.44 92 GLN A O 1
ATOM 757 N N . ALA A 1 93 ? 41.103 -7.557 -3.001 1.00 69.50 93 ALA A N 1
ATOM 758 C CA . ALA A 1 93 ? 40.289 -7.533 -4.216 1.00 69.50 93 ALA A CA 1
ATOM 759 C C . ALA A 1 93 ? 39.360 -8.756 -4.319 1.00 69.50 93 ALA A C 1
ATOM 761 O O . ALA A 1 93 ? 38.159 -8.606 -4.538 1.00 69.50 93 ALA A O 1
ATOM 762 N N . VAL A 1 94 ? 39.881 -9.962 -4.060 1.00 74.00 94 VAL A N 1
ATOM 763 C CA . VAL A 1 94 ? 39.075 -11.197 -4.038 1.00 74.00 94 VAL A CA 1
ATOM 764 C C . VAL A 1 94 ? 38.034 -11.164 -2.915 1.00 74.00 94 VAL A C 1
ATOM 766 O O . VAL A 1 94 ? 36.887 -11.556 -3.115 1.00 74.00 94 VAL A O 1
ATOM 769 N N . ARG A 1 95 ? 38.390 -10.647 -1.733 1.00 68.69 95 ARG A N 1
ATOM 770 C CA . ARG A 1 95 ? 37.449 -10.510 -0.610 1.00 68.69 95 ARG A CA 1
ATOM 771 C C . ARG A 1 95 ? 36.307 -9.539 -0.917 1.00 68.69 95 ARG A C 1
ATOM 773 O O . ARG A 1 95 ? 35.188 -9.787 -0.477 1.00 68.69 95 ARG A O 1
ATOM 780 N N . TYR A 1 96 ? 36.573 -8.455 -1.645 1.00 68.81 96 TYR A N 1
ATOM 781 C CA . TYR A 1 96 ? 35.522 -7.543 -2.096 1.00 68.81 96 TYR A CA 1
ATOM 782 C C . TYR A 1 96 ? 34.609 -8.189 -3.136 1.00 68.81 96 TYR A C 1
ATOM 784 O O . TYR A 1 96 ? 33.396 -8.051 -3.018 1.00 68.81 96 TYR A O 1
ATOM 792 N N . ALA A 1 97 ? 35.159 -8.961 -4.077 1.00 68.75 97 ALA A N 1
ATOM 793 C CA . ALA A 1 97 ? 34.367 -9.668 -5.083 1.00 68.75 97 ALA A CA 1
ATOM 794 C C . ALA A 1 97 ? 33.392 -10.698 -4.480 1.00 68.75 97 ALA A C 1
ATOM 796 O O . ALA A 1 97 ? 32.308 -10.884 -5.011 1.00 68.75 97 ALA A O 1
ATOM 797 N N . ILE A 1 98 ? 33.756 -11.340 -3.363 1.00 71.50 98 ILE A N 1
ATOM 798 C CA . ILE A 1 98 ? 32.921 -12.352 -2.685 1.00 71.50 98 ILE A CA 1
ATOM 799 C C . ILE A 1 98 ? 31.838 -11.724 -1.786 1.00 71.50 98 ILE A C 1
ATOM 801 O O . ILE A 1 98 ? 30.853 -12.377 -1.458 1.00 71.50 98 ILE A O 1
ATOM 805 N N . LYS A 1 99 ? 32.018 -10.472 -1.344 1.00 56.25 99 LYS A N 1
ATOM 806 C CA . LYS A 1 99 ? 31.048 -9.753 -0.494 1.00 56.25 99 LYS A CA 1
ATOM 807 C C . LYS A 1 99 ? 29.944 -9.035 -1.281 1.00 56.25 99 LYS A C 1
ATOM 809 O O . LYS A 1 99 ? 29.055 -8.471 -0.644 1.00 56.25 99 LYS A O 1
ATOM 814 N N . LYS A 1 100 ? 30.050 -9.002 -2.609 1.00 53.16 100 LYS A N 1
ATOM 815 C CA . LYS A 1 100 ? 29.069 -8.402 -3.511 1.00 53.16 100 LYS A CA 1
ATOM 816 C C . LYS A 1 100 ? 28.039 -9.433 -3.955 1.00 53.16 100 LYS A C 1
ATOM 818 O O . LYS A 1 100 ? 28.436 -10.606 -4.122 1.00 53.16 100 LYS A O 1
#

Radius of gyration: 22.62 Å; Cα contacts (8 Å, |Δi|>4): 50; chains: 1; bounding box: 64×27×41 Å

Secondary structure (DSSP, 8-state):
-----SHHHHHHHHHHHHHHHHHHHHHHHHH---HHHHHHHHHHHHHHHHHHHHHHHHHTS--------HHHHHHTTTTTTS---TT--HHHHHHHHH--